Protein AF-A0A967HH12-F1 (afdb_monomer_lite)

pLDDT: mean 92.83, std 6.16, range [66.56, 98.0]

Radius of gyration: 15.1 Å; chains: 1; bounding box: 34×33×33 Å

Structure (mmCIF, N/CA/C/O backbone):
data_AF-A0A967HH12-F1
#
_entry.id   AF-A0A967HH12-F1
#
loop_
_atom_site.group_PDB
_atom_site.id
_atom_site.type_symbol
_atom_site.label_atom_id
_atom_site.label_alt_id
_atom_site.label_comp_id
_atom_site.label_asym_id
_atom_site.label_entity_id
_atom_site.label_seq_id
_atom_site.pdbx_PDB_ins_code
_atom_site.Cartn_x
_atom_site.Cartn_y
_atom_site.Cartn_z
_atom_site.occupancy
_atom_site.B_iso_or_equiv
_atom_site.auth_seq_id
_atom_site.auth_comp_id
_atom_site.auth_asym_id
_atom_site.auth_atom_id
_atom_site.pdbx_PDB_model_num
ATOM 1 N N . ILE A 1 1 ? 10.011 -19.714 -6.156 1.00 66.56 1 ILE A N 1
ATOM 2 C CA . ILE A 1 1 ? 9.877 -18.493 -6.977 1.00 66.56 1 ILE A CA 1
ATOM 3 C C . ILE A 1 1 ? 11.107 -17.656 -6.679 1.00 66.56 1 ILE A C 1
ATOM 5 O O . ILE A 1 1 ? 11.366 -17.415 -5.502 1.00 66.56 1 ILE A O 1
ATOM 9 N N . ASP A 1 2 ? 11.907 -17.321 -7.688 1.00 90.62 2 ASP A N 1
ATOM 10 C CA . ASP A 1 2 ? 13.004 -16.357 -7.509 1.00 90.62 2 ASP A CA 1
ATOM 11 C C . ASP A 1 2 ? 12.430 -14.936 -7.346 1.00 90.62 2 ASP A C 1
ATOM 13 O O . ASP A 1 2 ? 11.345 -14.632 -7.837 1.00 90.62 2 ASP A O 1
ATOM 17 N N . ALA A 1 3 ? 13.155 -14.044 -6.674 1.00 85.12 3 ALA A N 1
ATOM 18 C CA . ALA A 1 3 ? 12.743 -12.654 -6.496 1.00 85.12 3 ALA A CA 1
ATOM 19 C C . ALA A 1 3 ? 12.568 -11.915 -7.836 1.00 85.12 3 ALA A C 1
ATOM 21 O O . ALA A 1 3 ? 11.706 -11.047 -7.948 1.00 85.12 3 ALA A O 1
ATOM 22 N N . GLY A 1 4 ? 13.354 -12.260 -8.863 1.00 89.38 4 GLY A N 1
ATOM 23 C CA . GLY A 1 4 ? 13.174 -11.698 -10.200 1.00 89.38 4 GLY A CA 1
ATOM 24 C C . GLY A 1 4 ? 11.881 -12.160 -10.877 1.00 89.38 4 GLY A C 1
ATOM 25 O O . GLY A 1 4 ? 11.162 -11.345 -11.441 1.00 89.38 4 GLY A O 1
ATOM 26 N N . GLU A 1 5 ? 11.564 -13.450 -10.771 1.00 92.25 5 GLU A N 1
ATOM 27 C CA . GLU A 1 5 ? 10.312 -14.031 -11.279 1.00 92.25 5 GLU A CA 1
ATOM 28 C C . GLU A 1 5 ? 9.086 -13.458 -10.546 1.00 92.25 5 GLU A C 1
ATOM 30 O O . GLU A 1 5 ? 8.054 -13.175 -11.157 1.00 92.25 5 GLU A O 1
ATOM 35 N N . ALA A 1 6 ? 9.209 -13.234 -9.234 1.00 92.94 6 ALA A N 1
ATOM 36 C CA . ALA A 1 6 ? 8.169 -12.591 -8.440 1.00 92.94 6 ALA A CA 1
ATOM 37 C C . ALA A 1 6 ? 7.911 -11.144 -8.891 1.00 92.94 6 ALA A C 1
ATOM 39 O O . ALA A 1 6 ? 6.751 -10.751 -8.997 1.00 92.94 6 ALA A O 1
ATOM 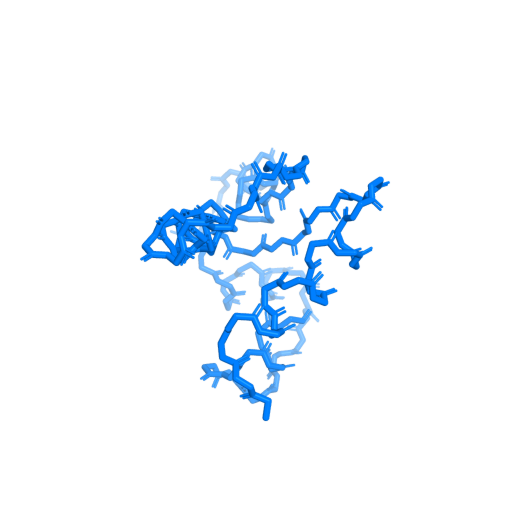40 N N . LEU A 1 7 ? 8.965 -10.376 -9.197 1.00 93.44 7 LEU A N 1
ATOM 41 C CA . LEU A 1 7 ? 8.846 -9.009 -9.713 1.00 93.44 7 LEU A CA 1
ATOM 42 C C . LEU A 1 7 ? 8.146 -8.968 -11.071 1.00 93.44 7 LEU A C 1
ATOM 44 O O . LEU A 1 7 ? 7.219 -8.183 -11.233 1.00 93.44 7 LEU A O 1
ATOM 48 N N . ASP A 1 8 ? 8.517 -9.843 -12.010 1.00 93.31 8 ASP A N 1
ATOM 49 C CA . ASP A 1 8 ? 7.861 -9.888 -13.325 1.00 93.31 8 ASP A CA 1
ATOM 50 C C . ASP A 1 8 ? 6.367 -10.194 -13.190 1.00 93.31 8 ASP A C 1
ATOM 52 O O . ASP A 1 8 ? 5.515 -9.530 -13.786 1.00 93.31 8 ASP A O 1
ATOM 56 N N . ARG A 1 9 ? 6.034 -11.194 -12.363 1.00 94.44 9 ARG A N 1
ATOM 57 C CA . ARG A 1 9 ? 4.644 -11.570 -12.105 1.00 94.44 9 ARG A CA 1
ATOM 58 C C . ARG A 1 9 ? 3.877 -10.440 -11.428 1.00 94.44 9 ARG A C 1
ATOM 60 O O . ARG A 1 9 ? 2.717 -10.218 -11.764 1.00 94.44 9 ARG A O 1
ATOM 67 N N . LEU A 1 10 ? 4.506 -9.732 -10.495 1.00 93.94 10 LEU A N 1
ATOM 68 C CA . LEU A 1 10 ? 3.897 -8.588 -9.831 1.00 93.94 10 LEU A CA 1
ATOM 69 C C . LEU A 1 10 ? 3.652 -7.443 -10.818 1.00 93.94 10 LEU A C 1
ATOM 71 O O . LEU A 1 10 ? 2.542 -6.929 -10.858 1.00 93.94 10 LEU A O 1
ATOM 75 N N . SER A 1 11 ? 4.621 -7.088 -11.663 1.00 93.00 11 SER A N 1
ATOM 76 C CA . SER A 1 11 ? 4.445 -6.043 -12.678 1.00 93.00 11 SER A CA 1
ATOM 77 C C . SER A 1 11 ? 3.268 -6.333 -13.613 1.00 93.00 11 SER A C 1
ATOM 79 O O . SER A 1 11 ? 2.491 -5.428 -13.900 1.00 93.00 11 SER A O 1
ATOM 81 N N . LEU A 1 12 ? 3.072 -7.594 -14.014 1.00 94.12 12 LEU A N 1
ATOM 82 C CA . LEU A 1 12 ? 1.900 -8.001 -14.800 1.00 94.12 12 LEU A CA 1
ATOM 83 C C . LEU A 1 12 ? 0.581 -7.869 -14.028 1.00 94.12 12 LEU A C 1
ATOM 85 O O . LEU A 1 12 ? -0.447 -7.544 -14.615 1.00 94.12 12 LEU A O 1
ATOM 89 N N . LEU A 1 13 ? 0.584 -8.139 -12.721 1.00 94.25 13 LEU A N 1
ATOM 90 C CA . LEU A 1 13 ? -0.607 -7.978 -11.886 1.00 94.25 13 LEU A CA 1
ATOM 91 C C . LEU A 1 13 ? -0.971 -6.506 -11.681 1.00 94.25 13 LEU A C 1
ATOM 93 O O . LEU A 1 13 ? -2.155 -6.195 -11.571 1.00 94.25 13 LEU A O 1
ATOM 97 N N . LEU A 1 14 ? 0.031 -5.630 -11.619 1.00 95.12 14 LEU A N 1
ATOM 98 C CA . LEU A 1 14 ? -0.127 -4.199 -11.370 1.00 95.12 14 LEU A CA 1
ATOM 99 C C . LEU A 1 14 ? -0.525 -3.400 -12.617 1.00 95.12 14 LEU A C 1
ATOM 101 O O . LEU A 1 14 ? -1.072 -2.306 -12.476 1.00 95.12 14 LEU A O 1
ATOM 105 N N . ASP A 1 15 ? -0.276 -3.926 -13.817 1.00 94.38 15 ASP A N 1
ATOM 106 C CA . ASP A 1 15 ? -0.541 -3.215 -15.068 1.00 94.38 15 ASP A CA 1
ATOM 107 C C . ASP A 1 15 ? -2.012 -2.777 -15.192 1.00 94.38 15 ASP A C 1
ATOM 109 O O . ASP A 1 15 ? -2.948 -3.563 -15.014 1.00 94.38 15 ASP A O 1
ATOM 113 N N . GLY A 1 16 ? -2.212 -1.483 -15.456 1.00 95.38 16 GLY A N 1
ATOM 114 C CA . GLY A 1 16 ? -3.534 -0.858 -15.553 1.00 95.38 16 GLY A CA 1
ATOM 115 C C . GLY A 1 16 ? -4.353 -0.815 -14.254 1.00 95.38 16 GLY A C 1
ATOM 116 O O . GLY A 1 16 ? -5.551 -0.530 -14.315 1.00 95.38 16 GLY A O 1
ATOM 117 N N . ARG A 1 17 ? -3.759 -1.096 -13.084 1.00 96.44 17 ARG A N 1
ATOM 118 C CA . ARG A 1 17 ? -4.455 -1.098 -11.783 1.00 96.44 17 ARG A CA 1
ATOM 119 C C . ARG A 1 17 ? -3.943 -0.011 -10.847 1.00 96.44 17 ARG A C 1
ATOM 121 O O . ARG A 1 17 ? -2.832 0.488 -10.983 1.00 96.44 17 ARG A O 1
ATOM 128 N N . VAL A 1 18 ? -4.776 0.325 -9.865 1.00 97.25 18 VAL A N 1
ATOM 129 C CA . VAL A 1 18 ? -4.403 1.185 -8.738 1.00 97.25 18 VAL A CA 1
ATOM 130 C C . VAL A 1 1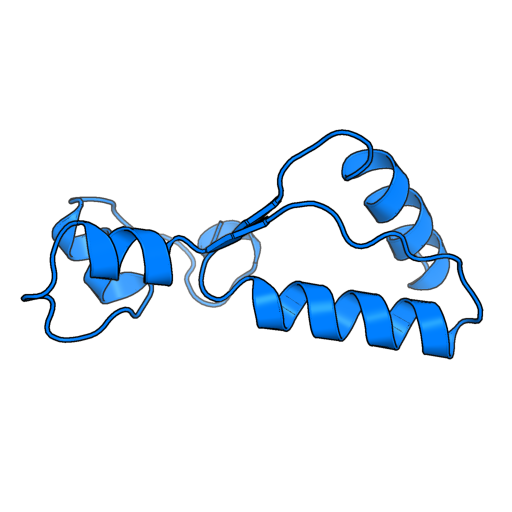8 ? -4.017 0.299 -7.562 1.00 97.25 18 VAL A C 1
ATOM 132 O O . VAL A 1 18 ? -4.772 -0.604 -7.198 1.00 97.25 18 VAL A O 1
ATOM 135 N N . VAL A 1 19 ? -2.861 0.567 -6.961 1.00 97.25 19 VAL A N 1
ATOM 136 C CA . VAL A 1 19 ? -2.441 -0.100 -5.725 1.00 97.25 19 VAL A CA 1
ATOM 137 C C . VAL A 1 19 ? -3.073 0.607 -4.537 1.00 97.25 19 VAL A C 1
ATOM 139 O O . VAL A 1 19 ? -2.956 1.820 -4.397 1.00 97.25 19 VAL A O 1
ATOM 142 N N . ILE A 1 20 ? -3.733 -0.153 -3.672 1.00 96.81 20 ILE A N 1
ATOM 143 C CA . ILE A 1 20 ? -4.276 0.351 -2.412 1.00 96.81 20 ILE A CA 1
ATOM 144 C C . ILE A 1 20 ? -3.451 -0.266 -1.293 1.00 96.81 20 ILE A C 1
ATOM 146 O O . ILE A 1 20 ? -3.249 -1.478 -1.275 1.00 96.81 20 ILE A O 1
ATOM 150 N N . GLY A 1 21 ? -2.971 0.565 -0.375 1.00 95.94 21 GLY A N 1
ATOM 151 C CA . GLY A 1 21 ? -2.227 0.095 0.785 1.00 95.94 21 GLY A CA 1
ATOM 152 C C . GLY A 1 21 ? -2.221 1.119 1.907 1.00 95.94 21 GLY A C 1
ATOM 153 O O . GLY A 1 21 ? -2.718 2.238 1.764 1.00 95.94 21 GLY A O 1
ATOM 154 N N . HIS A 1 22 ? -1.674 0.725 3.045 1.00 95.94 22 HIS A N 1
ATOM 155 C CA . HIS A 1 22 ? -1.513 1.585 4.208 1.00 95.94 22 HIS A CA 1
ATOM 156 C C . HIS A 1 22 ? -0.037 1.955 4.333 1.00 95.94 22 HIS A C 1
ATOM 158 O O . HIS A 1 22 ? 0.785 1.065 4.526 1.00 95.94 22 HIS A O 1
ATOM 164 N N . HIS A 1 23 ? 0.307 3.237 4.165 1.00 95.81 23 HIS A N 1
ATOM 165 C CA . HIS A 1 23 ? 1.699 3.671 3.963 1.00 95.81 23 HIS A CA 1
ATOM 166 C C . HIS A 1 23 ? 2.360 3.085 2.694 1.00 95.81 23 HIS A C 1
ATOM 168 O O . HIS A 1 23 ? 3.568 2.844 2.654 1.00 95.81 23 HIS A O 1
ATOM 174 N N . VAL A 1 24 ? 1.570 2.912 1.626 1.00 96.94 24 VAL A N 1
ATOM 175 C CA . VAL A 1 24 ? 1.920 2.183 0.384 1.00 96.94 24 VAL A CA 1
ATOM 176 C C . VAL A 1 24 ? 3.152 2.723 -0.355 1.00 96.94 24 VAL A C 1
ATOM 178 O O . VAL A 1 24 ? 3.798 2.010 -1.124 1.00 96.94 24 VAL A O 1
ATOM 181 N N . ALA A 1 25 ? 3.514 3.987 -0.125 1.00 96.19 25 ALA A N 1
ATOM 182 C CA . ALA A 1 25 ? 4.705 4.586 -0.722 1.00 96.19 25 ALA A CA 1
ATOM 183 C C . ALA A 1 25 ? 5.996 3.849 -0.318 1.00 96.19 25 ALA A C 1
ATOM 185 O O . ALA A 1 25 ? 6.941 3.785 -1.108 1.00 96.19 25 ALA A O 1
ATOM 186 N N . PHE A 1 26 ? 6.039 3.278 0.892 1.00 95.81 26 PHE A N 1
ATOM 187 C CA . PHE A 1 26 ? 7.179 2.484 1.343 1.00 95.81 26 PHE A CA 1
ATOM 188 C C . PHE A 1 26 ? 7.323 1.198 0.520 1.00 95.81 26 PHE A C 1
ATOM 190 O O . PHE A 1 26 ? 8.409 0.921 0.006 1.00 95.81 26 PHE A O 1
ATOM 197 N N . ASP A 1 27 ? 6.233 0.452 0.331 1.00 95.62 27 ASP A N 1
ATOM 198 C CA . ASP A 1 27 ? 6.227 -0.791 -0.444 1.00 95.62 27 ASP A CA 1
ATOM 199 C C . ASP A 1 27 ? 6.685 -0.558 -1.886 1.00 95.62 27 ASP A C 1
ATOM 201 O O . ASP A 1 27 ? 7.566 -1.261 -2.390 1.00 95.62 27 ASP A O 1
ATOM 205 N N . LEU A 1 28 ? 6.156 0.480 -2.541 1.00 96.81 28 LEU A N 1
ATOM 206 C CA . LEU A 1 28 ? 6.546 0.819 -3.912 1.00 96.81 28 LEU A CA 1
ATOM 207 C C . LEU A 1 28 ? 8.016 1.244 -4.006 1.00 96.81 28 LEU A C 1
ATOM 209 O O . LEU A 1 28 ? 8.705 0.866 -4.957 1.00 96.81 28 LEU A O 1
ATOM 213 N N . ALA A 1 29 ? 8.538 1.956 -3.001 1.00 97.44 29 ALA A N 1
ATOM 214 C CA . ALA A 1 29 ? 9.953 2.307 -2.947 1.00 97.44 29 ALA A CA 1
ATOM 215 C C . ALA A 1 29 ? 10.853 1.064 -2.842 1.00 97.44 29 ALA A C 1
ATOM 217 O O . ALA A 1 29 ? 11.875 0.995 -3.534 1.00 97.44 29 ALA A O 1
ATOM 218 N N . VAL A 1 30 ? 10.466 0.073 -2.030 1.00 96.25 30 VAL A N 1
ATOM 219 C CA . VAL A 1 30 ? 11.175 -1.213 -1.928 1.00 96.25 30 VAL A CA 1
ATOM 220 C C . VAL A 1 30 ? 11.131 -1.957 -3.264 1.00 96.25 30 VAL A C 1
ATOM 222 O O . VAL A 1 30 ? 12.176 -2.387 -3.754 1.00 96.25 30 VAL A O 1
ATOM 225 N N . LEU A 1 31 ? 9.962 -2.059 -3.901 1.00 95.75 31 LEU A N 1
ATOM 226 C CA . LEU A 1 31 ? 9.809 -2.738 -5.193 1.00 95.75 31 LEU A CA 1
ATOM 227 C C . LEU A 1 31 ? 10.634 -2.072 -6.299 1.00 95.75 31 LEU A C 1
ATOM 229 O O . LEU A 1 31 ? 11.358 -2.756 -7.027 1.00 95.75 31 LEU A O 1
ATOM 233 N N . ARG A 1 32 ? 10.602 -0.738 -6.375 1.00 96.69 32 ARG A N 1
ATOM 234 C CA . ARG A 1 32 ? 11.416 0.050 -7.309 1.00 96.69 32 ARG A CA 1
ATOM 235 C C . ARG A 1 32 ? 12.907 -0.197 -7.104 1.00 96.69 32 ARG A C 1
ATOM 237 O O . ARG A 1 32 ? 13.639 -0.398 -8.075 1.00 96.69 32 ARG A O 1
ATOM 244 N N . PHE A 1 33 ? 13.363 -0.192 -5.852 1.00 97.12 33 PHE A N 1
ATOM 245 C CA . PHE A 1 33 ? 14.759 -0.472 -5.523 1.00 97.12 33 PHE A CA 1
ATOM 246 C C . PHE A 1 33 ? 15.163 -1.896 -5.930 1.00 97.12 33 PHE A C 1
ATOM 248 O O . PHE A 1 33 ? 16.211 -2.096 -6.547 1.00 97.12 33 PHE A O 1
ATOM 255 N N . GLU A 1 34 ? 14.323 -2.887 -5.638 1.00 96.12 34 GLU A N 1
ATOM 256 C CA . GLU A 1 34 ? 14.604 -4.292 -5.932 1.00 96.12 34 GLU A CA 1
ATOM 257 C C . GLU A 1 34 ? 14.577 -4.622 -7.431 1.00 96.12 34 GLU A C 1
ATOM 259 O O . GLU A 1 34 ? 15.373 -5.455 -7.889 1.00 96.12 34 GLU A O 1
ATOM 264 N N . ALA A 1 35 ? 13.723 -3.941 -8.200 1.00 95.88 35 ALA A N 1
ATOM 265 C CA . ALA A 1 35 ? 13.722 -3.994 -9.658 1.00 95.88 35 ALA A CA 1
ATOM 266 C C . ALA A 1 35 ? 15.012 -3.396 -10.237 1.00 95.88 35 ALA A C 1
ATOM 268 O O . ALA A 1 35 ? 15.688 -4.051 -11.037 1.00 95.88 35 ALA A O 1
ATOM 269 N N . ALA A 1 36 ? 15.420 -2.214 -9.760 1.00 96.88 36 ALA A N 1
ATOM 270 C CA . ALA A 1 36 ? 16.664 -1.570 -10.182 1.00 96.88 36 ALA A CA 1
ATOM 271 C C . ALA A 1 36 ? 17.898 -2.435 -9.866 1.00 96.88 36 ALA A C 1
ATOM 273 O O . ALA A 1 36 ? 18.745 -2.643 -10.736 1.00 96.88 36 ALA A O 1
ATOM 274 N N . ARG A 1 37 ? 17.965 -3.019 -8.660 1.00 96.62 37 ARG A N 1
ATOM 275 C CA . ARG A 1 37 ? 19.050 -3.922 -8.231 1.00 96.62 37 ARG A CA 1
ATOM 276 C C . ARG A 1 37 ? 19.213 -5.146 -9.139 1.00 96.62 37 ARG A C 1
ATOM 278 O O . ARG A 1 37 ? 20.308 -5.695 -9.230 1.00 96.62 37 ARG A O 1
ATOM 285 N N . ARG A 1 38 ? 18.137 -5.574 -9.804 1.00 95.38 38 ARG A N 1
ATOM 286 C CA . ARG A 1 38 ? 18.109 -6.722 -10.727 1.00 95.38 38 ARG A CA 1
ATOM 287 C C . ARG A 1 38 ? 18.091 -6.330 -12.202 1.00 95.38 38 ARG A C 1
ATOM 289 O O . ARG A 1 38 ? 17.920 -7.213 -13.035 1.00 95.38 38 ARG A O 1
ATOM 2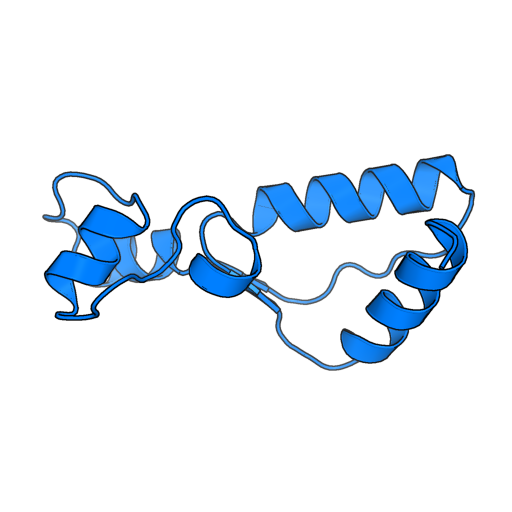96 N N . ALA A 1 39 ? 18.252 -5.045 -12.523 1.00 95.31 39 ALA A N 1
ATOM 297 C CA . ALA A 1 39 ? 18.141 -4.523 -13.885 1.00 95.31 39 ALA A CA 1
ATOM 298 C C . ALA A 1 39 ? 16.825 -4.925 -14.586 1.00 95.31 39 ALA A C 1
ATOM 300 O O . ALA A 1 39 ? 16.806 -5.207 -15.785 1.00 95.31 39 ALA A O 1
ATOM 301 N N . ARG A 1 40 ? 15.719 -4.968 -13.831 1.00 94.12 40 ARG A N 1
ATOM 302 C CA . ARG A 1 40 ? 14.378 -5.258 -14.355 1.00 94.12 40 ARG A CA 1
ATOM 303 C C . ARG A 1 40 ? 13.589 -3.966 -14.578 1.00 94.12 40 ARG A C 1
ATOM 305 O O . ARG A 1 40 ? 13.771 -3.012 -13.818 1.00 94.12 40 ARG A O 1
ATOM 312 N N . PRO A 1 41 ? 12.721 -3.914 -15.604 1.00 93.00 41 PRO A N 1
ATOM 313 C CA . PRO A 1 41 ? 11.874 -2.753 -15.835 1.00 93.00 41 PRO A CA 1
ATOM 314 C C . PRO A 1 41 ? 10.887 -2.574 -14.677 1.00 93.00 41 PRO A C 1
ATOM 316 O O . PRO A 1 41 ? 10.329 -3.541 -14.167 1.00 93.00 41 PRO A O 1
ATOM 319 N N . TRP A 1 42 ? 10.655 -1.323 -14.288 1.00 94.75 42 TRP A N 1
ATOM 320 C CA . TRP A 1 42 ? 9.663 -0.957 -13.284 1.00 94.75 42 TRP A CA 1
ATOM 321 C C . TRP A 1 42 ? 8.864 0.241 -13.782 1.00 94.75 42 TRP A C 1
ATOM 323 O O . TRP A 1 42 ? 9.435 1.290 -14.082 1.00 94.75 42 TRP A O 1
ATOM 333 N N . SER A 1 43 ? 7.549 0.068 -13.876 1.00 94.12 43 SER A N 1
ATOM 334 C CA . SER A 1 43 ? 6.601 1.159 -14.070 1.00 94.12 43 SER A CA 1
ATOM 335 C C . SER A 1 43 ? 5.836 1.305 -12.768 1.00 94.12 43 SER A C 1
ATOM 337 O O . SER A 1 43 ? 5.177 0.366 -12.329 1.00 94.12 43 SER A O 1
ATOM 339 N N . GLU A 1 44 ? 6.004 2.446 -12.110 1.00 94.12 44 GLU A N 1
ATOM 340 C CA . GLU A 1 44 ? 5.363 2.683 -10.825 1.00 94.12 44 GLU A CA 1
ATOM 341 C C . GLU A 1 44 ? 3.857 2.895 -11.044 1.00 94.12 44 GLU A C 1
ATOM 343 O O . GLU A 1 44 ? 3.482 3.811 -11.784 1.00 94.12 44 GLU A O 1
ATOM 348 N N . PRO A 1 45 ? 2.988 2.042 -10.469 1.00 96.12 45 PRO A N 1
ATOM 349 C CA . PRO A 1 45 ? 1.553 2.154 -10.676 1.00 96.12 45 PRO A CA 1
ATOM 350 C C . PRO A 1 45 ? 0.986 3.361 -9.914 1.00 96.12 45 PRO A C 1
ATOM 352 O O . PRO A 1 45 ? 1.550 3.780 -8.898 1.00 96.12 45 PRO A O 1
ATOM 355 N N . PRO A 1 46 ? -0.174 3.894 -10.331 1.00 97.31 46 PRO A N 1
ATOM 356 C CA . PRO A 1 46 ? -0.950 4.785 -9.480 1.00 97.31 46 PRO A CA 1
ATOM 357 C C . PRO A 1 46 ? -1.262 4.105 -8.141 1.00 97.31 46 PRO A C 1
ATOM 359 O O . PRO A 1 46 ? -1.568 2.910 -8.104 1.00 97.31 46 PRO A O 1
ATOM 362 N N . ALA A 1 47 ? -1.231 4.867 -7.049 1.00 97.75 47 ALA A N 1
ATOM 363 C CA . ALA A 1 47 ? -1.473 4.328 -5.718 1.00 97.75 47 ALA A CA 1
ATOM 364 C C . ALA A 1 47 ? -2.347 5.241 -4.856 1.00 97.75 47 ALA A C 1
ATOM 366 O O . ALA A 1 47 ? -2.299 6.467 -4.973 1.00 97.75 47 ALA A O 1
ATOM 367 N N . LEU A 1 48 ? -3.132 4.618 -3.979 1.00 98.00 48 LEU A N 1
ATOM 368 C CA . LEU A 1 48 ? -3.940 5.267 -2.957 1.00 98.00 48 LEU A CA 1
ATOM 369 C C . LEU A 1 48 ? -3.464 4.807 -1.580 1.00 98.00 48 LEU A C 1
ATOM 371 O O . LEU A 1 48 ? -3.511 3.619 -1.257 1.00 98.00 48 LEU A O 1
ATOM 375 N N . ASP A 1 49 ? -3.046 5.771 -0.768 1.00 98.00 49 ASP A N 1
ATOM 376 C CA . ASP A 1 49 ? -2.663 5.529 0.615 1.00 98.00 49 ASP A CA 1
ATOM 377 C C . ASP A 1 49 ? -3.872 5.694 1.540 1.00 98.00 49 ASP A C 1
ATOM 379 O O . ASP A 1 49 ? -4.452 6.780 1.651 1.00 98.00 49 ASP A O 1
ATOM 383 N N . THR A 1 50 ? -4.254 4.610 2.207 1.00 96.88 50 THR A N 1
ATOM 384 C CA . THR A 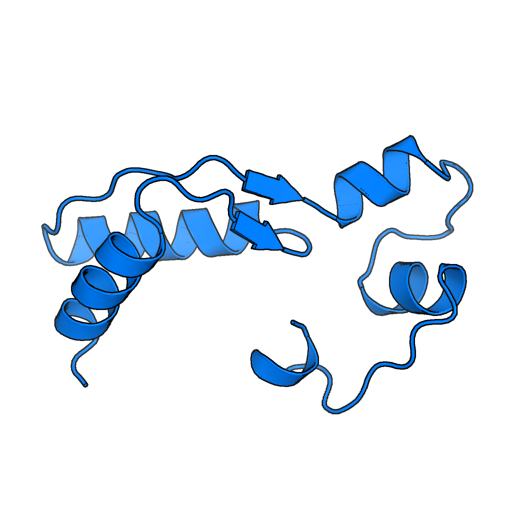1 50 ? -5.393 4.593 3.132 1.00 96.88 50 THR A CA 1
ATOM 385 C C . THR A 1 50 ? -5.150 5.429 4.387 1.00 96.88 50 THR A C 1
ATOM 387 O O . THR A 1 50 ? -6.116 5.954 4.936 1.00 96.88 50 THR A O 1
ATOM 390 N N . ALA A 1 51 ? -3.896 5.632 4.810 1.00 96.56 51 ALA A N 1
ATOM 391 C CA . ALA A 1 51 ? -3.572 6.512 5.932 1.00 96.56 51 ALA A CA 1
ATOM 392 C C . ALA A 1 51 ? -3.823 7.981 5.560 1.00 96.56 51 ALA A C 1
ATOM 394 O O . ALA A 1 51 ? -4.468 8.715 6.307 1.00 96.56 51 ALA A O 1
ATOM 395 N N . HIS A 1 52 ? -3.391 8.403 4.365 1.00 96.94 52 HIS A N 1
ATOM 396 C CA . HIS 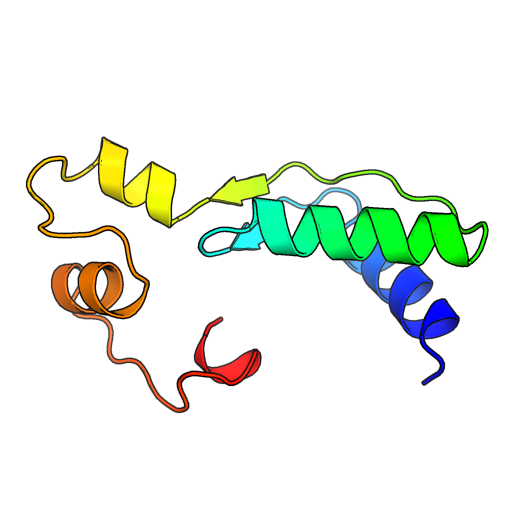A 1 52 ? -3.678 9.751 3.861 1.00 96.94 52 HIS A CA 1
ATOM 397 C C . HIS A 1 52 ? -5.172 9.968 3.611 1.00 96.94 52 HIS A C 1
ATOM 399 O O . HIS A 1 52 ? -5.692 11.044 3.904 1.00 96.94 52 HIS A O 1
ATOM 405 N N . LEU A 1 53 ? -5.870 8.950 3.097 1.00 97.00 53 LEU A N 1
ATOM 406 C CA . LEU A 1 53 ? -7.320 9.011 2.936 1.00 97.00 53 LEU A CA 1
ATOM 407 C C . LEU A 1 53 ? -8.020 9.173 4.293 1.00 97.00 53 LEU A C 1
ATOM 409 O O . LEU A 1 53 ? -8.887 10.033 4.423 1.00 97.00 53 LEU A O 1
ATOM 413 N N . ALA A 1 54 ? -7.621 8.399 5.306 1.00 97.06 54 ALA A N 1
ATOM 414 C CA . ALA A 1 54 ? -8.164 8.519 6.657 1.00 97.06 54 ALA A CA 1
ATOM 415 C C . ALA A 1 54 ? -7.903 9.912 7.249 1.00 97.06 54 ALA A C 1
ATOM 417 O O . ALA A 1 54 ? -8.831 10.531 7.755 1.00 97.06 54 ALA A O 1
ATOM 418 N N . ALA A 1 55 ? -6.690 10.452 7.091 1.00 96.62 55 ALA A N 1
ATOM 419 C CA . ALA A 1 55 ? -6.340 11.797 7.552 1.00 96.62 55 ALA A CA 1
ATOM 420 C C . ALA A 1 55 ? -7.211 12.897 6.929 1.00 96.62 55 ALA A C 1
ATOM 422 O O . ALA A 1 55 ? -7.532 13.889 7.580 1.00 96.62 55 ALA A O 1
ATOM 423 N N . ALA A 1 56 ? -7.579 12.730 5.656 1.00 96.94 56 ALA A N 1
ATOM 424 C CA . ALA A 1 56 ? -8.441 13.669 4.949 1.00 96.94 56 ALA A CA 1
ATOM 425 C C . ALA A 1 56 ? -9.911 13.569 5.389 1.00 96.94 56 ALA A C 1
ATOM 427 O O . ALA A 1 56 ? -10.619 14.576 5.367 1.00 96.94 56 ALA A O 1
ATOM 428 N N . LEU A 1 57 ? -10.374 12.371 5.759 1.00 96.69 57 LEU A N 1
ATOM 429 C CA . LEU A 1 57 ? -11.763 12.115 6.149 1.00 96.69 57 LEU A CA 1
ATOM 430 C C . LEU A 1 57 ? -12.032 12.397 7.631 1.00 96.69 57 LEU A C 1
ATOM 432 O O . LEU A 1 57 ? -13.098 12.913 7.954 1.00 96.69 57 LEU A O 1
ATOM 436 N N . GLU A 1 58 ? -11.084 12.081 8.512 1.00 96.00 58 GLU A N 1
ATOM 437 C CA . GLU A 1 58 ? -11.181 12.308 9.955 1.00 96.00 58 GLU A CA 1
ATOM 438 C C . GLU A 1 58 ? -9.865 12.888 10.504 1.00 96.00 58 GLU A C 1
ATOM 440 O O . GLU A 1 58 ? -9.001 12.158 11.002 1.00 96.00 58 GLU A O 1
ATOM 445 N N . PRO A 1 59 ? -9.692 14.222 10.440 1.00 93.25 59 PRO A N 1
ATOM 446 C CA . PRO A 1 59 ? -8.496 14.892 10.949 1.00 93.25 59 PRO A CA 1
ATOM 447 C C . PRO A 1 59 ? -8.303 14.763 12.468 1.00 93.25 59 PRO A C 1
ATOM 449 O O . PRO A 1 59 ? -7.223 15.077 12.966 1.00 93.25 59 PRO A O 1
ATOM 452 N N . GLY A 1 60 ? -9.341 14.359 13.213 1.00 95.19 60 GLY A N 1
ATOM 453 C CA . GLY A 1 60 ? -9.308 14.188 14.664 1.00 95.19 60 GLY A CA 1
ATOM 454 C C . GLY A 1 60 ? -8.761 12.842 15.144 1.00 95.19 60 GLY A C 1
ATOM 455 O O . GLY A 1 60 ? -8.722 12.619 16.357 1.00 95.19 60 GLY A O 1
ATOM 456 N N . LEU A 1 61 ? -8.354 11.941 14.240 1.00 94.06 61 LEU A N 1
ATOM 457 C CA . LEU A 1 61 ? -7.762 10.662 14.631 1.00 94.06 61 LEU A CA 1
ATOM 458 C C . LEU A 1 61 ? -6.476 10.871 15.456 1.00 94.06 61 LEU A C 1
ATOM 460 O O . LEU A 1 61 ? -5.642 11.703 15.093 1.00 94.06 61 LEU A O 1
ATOM 464 N N . PRO A 1 62 ? -6.285 10.111 16.553 1.00 91.94 62 PRO A N 1
ATOM 465 C CA . PRO A 1 62 ? -5.117 10.263 17.424 1.00 91.94 62 PRO A CA 1
ATOM 466 C C . PRO A 1 62 ? -3.805 9.891 16.720 1.00 91.94 62 PRO A C 1
ATOM 468 O O . PRO A 1 62 ? -2.757 10.464 17.014 1.00 91.94 62 PRO A O 1
ATOM 471 N N . ASP A 1 63 ? -3.874 8.945 15.786 1.00 95.38 63 ASP A N 1
ATOM 472 C CA . ASP A 1 63 ? -2.812 8.556 14.872 1.00 95.38 63 ASP A CA 1
ATOM 473 C C . ASP A 1 63 ? -3.423 7.891 13.626 1.00 95.38 63 ASP A C 1
ATOM 475 O O . ASP A 1 63 ? -4.609 7.555 13.595 1.00 95.38 63 ASP A O 1
ATOM 479 N N . LEU A 1 64 ? -2.603 7.712 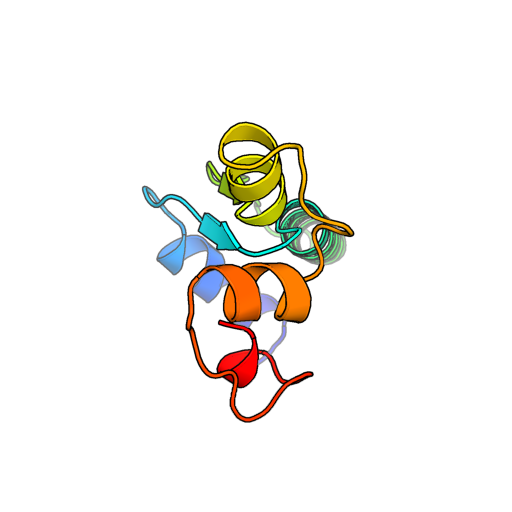12.591 1.00 96.06 64 LEU A N 1
ATOM 480 C CA . LEU A 1 64 ? -3.011 7.136 11.309 1.00 96.06 64 LEU A CA 1
ATOM 481 C C . LEU A 1 64 ? -2.492 5.712 11.119 1.00 96.06 64 LEU A C 1
ATOM 483 O O . LEU A 1 64 ? -2.379 5.266 9.986 1.00 96.06 64 LEU A O 1
ATOM 487 N N . GLY A 1 65 ? -2.131 5.009 12.193 1.00 94.38 65 GLY A N 1
ATOM 488 C CA . GLY A 1 65 ? -1.717 3.617 12.119 1.00 94.38 65 GLY A CA 1
ATOM 489 C C . GLY A 1 65 ? -2.877 2.697 11.742 1.00 94.38 65 GLY A C 1
ATOM 490 O O . GLY A 1 65 ? -4.041 2.979 12.026 1.00 94.38 65 GLY A O 1
ATOM 491 N N . LEU A 1 66 ? -2.545 1.555 11.135 1.00 93.00 66 LEU A N 1
ATOM 492 C CA . LEU A 1 66 ? -3.524 0.605 10.603 1.00 93.00 66 LEU A CA 1
ATOM 493 C C . LEU A 1 66 ? -4.570 0.184 11.644 1.00 93.00 66 LEU A C 1
ATOM 495 O O . LEU A 1 66 ? -5.754 0.140 11.336 1.00 93.00 66 LEU A O 1
ATOM 499 N N . GLU A 1 67 ? -4.151 -0.078 12.886 1.00 92.06 67 GLU A N 1
ATOM 500 C CA . GLU A 1 67 ? -5.065 -0.438 13.979 1.00 92.06 67 GLU A CA 1
ATOM 501 C C . GLU A 1 67 ? -6.000 0.703 14.367 1.00 92.06 67 GLU A C 1
ATOM 503 O O . GLU A 1 67 ? -7.195 0.472 14.545 1.00 92.06 67 GLU A O 1
ATOM 508 N N . SER A 1 68 ? -5.478 1.922 14.486 1.00 93.88 68 SER A N 1
ATOM 509 C CA . SER A 1 68 ? -6.268 3.095 14.861 1.00 93.88 68 SER A CA 1
ATOM 510 C C . SER A 1 68 ? -7.311 3.407 13.792 1.00 93.88 68 SER A C 1
ATOM 512 O O . SER A 1 68 ? -8.487 3.594 14.111 1.00 93.88 68 SER A O 1
ATOM 514 N N . VAL A 1 69 ? -6.915 3.349 12.517 1.00 95.44 69 VAL A N 1
ATOM 515 C CA . VAL A 1 69 ? -7.827 3.530 11.380 1.00 95.44 69 VAL A CA 1
ATOM 516 C C . VAL A 1 69 ? -8.851 2.392 11.295 1.00 95.44 69 VAL A C 1
ATOM 518 O O . VAL A 1 69 ? -10.040 2.659 11.135 1.00 95.44 69 VAL A O 1
ATOM 521 N N . ALA A 1 70 ? -8.442 1.129 11.443 1.00 93.94 70 ALA A N 1
ATOM 522 C CA . ALA A 1 70 ? -9.364 -0.009 11.397 1.00 93.94 70 ALA A CA 1
ATOM 523 C C . ALA A 1 70 ? -10.373 0.016 12.553 1.00 93.94 70 ALA A C 1
ATOM 525 O O . ALA A 1 70 ? -11.563 -0.194 12.331 1.00 93.94 70 ALA A O 1
ATOM 526 N N . SER A 1 71 ? -9.916 0.337 13.766 1.00 93.62 71 SER A N 1
ATOM 527 C CA . SER A 1 71 ? -10.767 0.501 14.948 1.00 93.62 71 SER A CA 1
ATOM 528 C C . SER A 1 71 ? -11.809 1.600 14.737 1.00 93.62 71 SER A C 1
ATOM 530 O O . SER A 1 71 ? -12.997 1.374 14.969 1.00 93.62 71 SER A O 1
ATOM 532 N N . TRP A 1 72 ? -11.392 2.756 14.208 1.00 94.19 72 TRP A N 1
ATOM 533 C CA . TRP A 1 72 ? -12.301 3.849 13.849 1.00 94.19 72 TRP A CA 1
ATOM 534 C C . TRP A 1 72 ? -13.359 3.423 12.821 1.00 94.19 72 TRP A C 1
ATOM 536 O O . TRP A 1 72 ? -14.532 3.766 12.966 1.00 94.19 72 TRP A O 1
ATOM 546 N N . LEU A 1 73 ? -12.972 2.620 11.828 1.00 94.06 73 LEU A N 1
ATOM 547 C CA . LEU A 1 73 ? -13.881 2.084 10.810 1.00 94.06 73 LEU A CA 1
ATOM 548 C C . LEU A 1 73 ? -14.713 0.877 11.285 1.00 94.06 73 LEU A C 1
ATOM 550 O O . LEU A 1 73 ? -15.538 0.375 10.521 1.00 94.06 73 LEU A O 1
ATOM 554 N N . GLY A 1 74 ? -14.512 0.383 12.511 1.00 94.56 74 GLY A N 1
ATOM 555 C CA . GLY A 1 74 ? -15.173 -0.826 13.015 1.00 94.56 74 GLY A CA 1
ATOM 556 C C . GLY A 1 74 ? -14.719 -2.122 12.327 1.00 94.56 74 GLY A C 1
ATOM 557 O O . GLY A 1 74 ? -15.447 -3.116 12.337 1.00 94.56 74 GLY A O 1
ATOM 558 N N . VAL A 1 75 ? -13.530 -2.125 11.721 1.00 92.81 75 VAL A N 1
ATOM 559 C CA . VAL A 1 75 ? -12.929 -3.277 11.037 1.00 92.81 75 VAL A CA 1
ATOM 560 C C . VAL A 1 75 ? -12.079 -4.075 12.024 1.00 92.81 75 VAL A C 1
ATOM 562 O O . VAL A 1 75 ? -11.184 -3.545 12.678 1.00 92.81 75 VAL A O 1
ATOM 565 N N . SER A 1 76 ? -12.347 -5.377 12.126 1.00 89.75 76 SER A N 1
ATOM 566 C CA . SER A 1 76 ? -11.533 -6.289 12.935 1.00 89.75 76 SER A CA 1
ATOM 567 C C . SER A 1 76 ? -10.296 -6.734 12.158 1.00 89.75 76 SER A C 1
ATOM 569 O O . SER A 1 76 ? -10.428 -7.267 11.059 1.00 89.75 76 SER A O 1
ATOM 571 N N . ILE A 1 77 ? -9.109 -6.572 12.744 1.00 86.50 77 ILE A N 1
ATOM 572 C CA . ILE A 1 77 ? -7.849 -7.075 12.180 1.00 86.50 77 ILE A CA 1
ATOM 573 C C . ILE A 1 77 ? -7.561 -8.467 12.751 1.00 86.50 77 ILE A C 1
ATOM 575 O O . ILE A 1 77 ? -7.623 -8.676 13.964 1.00 86.50 77 ILE A O 1
ATOM 579 N N . ALA A 1 78 ? -7.195 -9.412 11.885 1.00 85.75 78 ALA A N 1
ATOM 580 C CA . ALA A 1 78 ? -6.722 -10.737 12.273 1.00 85.75 78 ALA A CA 1
ATOM 581 C C . ALA A 1 78 ? -5.359 -11.020 11.625 1.00 85.75 78 ALA A C 1
ATOM 583 O O . ALA A 1 78 ? -5.176 -10.785 10.438 1.00 85.75 78 ALA A O 1
ATOM 584 N N . GLY A 1 79 ? -4.401 -11.555 12.391 1.00 81.19 79 GLY A N 1
ATOM 585 C CA . GLY A 1 79 ? -3.086 -11.927 11.847 1.00 81.19 79 GLY A CA 1
ATOM 586 C C . GLY A 1 79 ? -2.154 -10.747 11.539 1.00 81.19 79 GLY A C 1
ATOM 587 O O . GLY A 1 79 ? -1.366 -10.836 10.598 1.00 81.19 79 GLY A O 1
ATOM 588 N N . ARG A 1 80 ? -2.234 -9.662 12.325 1.00 80.94 80 ARG A N 1
ATOM 589 C CA . ARG A 1 80 ? -1.392 -8.461 12.186 1.00 80.94 80 ARG A CA 1
ATOM 590 C C . ARG A 1 80 ? 0.100 -8.796 12.092 1.00 80.94 80 ARG A C 1
ATOM 592 O O . ARG A 1 80 ? 0.565 -9.729 12.755 1.00 80.94 80 ARG A O 1
ATOM 599 N N . HIS A 1 81 ? 0.842 -7.968 11.356 1.00 84.94 81 HIS A N 1
ATOM 600 C CA . HIS A 1 81 ? 2.273 -8.132 11.066 1.00 84.94 81 HIS A CA 1
ATOM 601 C C . HIS A 1 81 ? 2.555 -9.284 10.097 1.00 84.94 81 HIS A C 1
ATOM 603 O O . HIS A 1 81 ? 3.674 -9.799 10.018 1.00 84.94 81 HIS A O 1
ATOM 609 N N . THR A 1 82 ? 1.533 -9.693 9.351 1.00 86.38 82 THR A N 1
ATOM 610 C CA . THR A 1 82 ? 1.677 -10.563 8.192 1.00 86.38 82 THR A CA 1
ATOM 611 C C . THR A 1 82 ? 1.087 -9.839 6.999 1.00 86.38 82 THR A C 1
ATOM 613 O O . THR A 1 82 ? 0.040 -9.212 7.118 1.00 86.38 82 THR A O 1
ATOM 616 N N . ALA A 1 83 ? 1.712 -9.975 5.829 1.00 77.25 83 ALA A N 1
ATOM 617 C CA . ALA A 1 83 ? 1.227 -9.296 4.630 1.00 77.25 83 ALA A CA 1
ATOM 618 C C . ALA A 1 83 ? -0.253 -9.614 4.343 1.00 77.25 83 ALA A C 1
ATOM 620 O O . ALA A 1 83 ? -0.992 -8.737 3.927 1.00 77.25 83 ALA A O 1
ATOM 621 N N . SER A 1 84 ? -0.694 -10.849 4.617 1.00 76.88 84 SER A N 1
ATOM 622 C CA . SER A 1 84 ? -2.090 -11.267 4.433 1.00 76.88 84 SER A CA 1
ATOM 623 C C . SER A 1 84 ? -3.046 -10.787 5.525 1.00 76.88 84 SER A C 1
ATOM 625 O O . SER A 1 84 ? -4.241 -10.759 5.270 1.00 76.88 84 SER A O 1
ATOM 627 N N . GLY A 1 85 ? -2.566 -10.521 6.740 1.00 71.25 85 GLY A N 1
ATOM 628 C CA . GLY A 1 85 ? -3.399 -9.996 7.824 1.00 71.25 85 GLY A CA 1
ATOM 629 C C . GLY A 1 85 ? -3.483 -8.471 7.828 1.00 71.25 85 GLY A C 1
ATOM 630 O O . GLY A 1 85 ? -4.411 -7.915 8.406 1.00 71.25 85 GLY A O 1
ATOM 631 N N . ASP A 1 86 ? -2.524 -7.809 7.177 1.00 78.50 86 ASP A N 1
ATOM 632 C CA . ASP A 1 86 ? -2.471 -6.354 7.033 1.00 78.50 86 ASP A CA 1
ATOM 633 C C . ASP A 1 86 ? -3.133 -5.852 5.722 1.00 78.50 86 ASP A C 1
ATOM 635 O O . ASP A 1 86 ? -3.250 -4.639 5.543 1.00 78.50 86 ASP A O 1
ATOM 639 N N . SER A 1 87 ? -3.552 -6.751 4.812 1.00 76.38 87 SER A N 1
ATOM 640 C CA . SER A 1 87 ? -4.245 -6.431 3.541 1.00 76.38 87 SER A CA 1
ATOM 641 C C . SER A 1 87 ? -5.747 -6.690 3.587 1.00 76.38 87 SER A C 1
ATOM 643 O O . SER A 1 87 ? -6.466 -5.918 2.912 1.00 76.38 87 SER A O 1
#

Secondary structure (DSSP, 8-state):
--HHHHHHHHHHHHTT--EEESSHHHHHHHHHHHHHHTT----PPPEEEHHHHHHHH-TT-S---HHHHHHHTTPPP-STTSTTT--

Foldseek 3Di:
DDPVVVLVVVQVVQPPDEAEAAVCVVVLVVSVVSCVVVVHDDDRHHYDHVLVVLCVVCVPQPHSDQVSSCVVVVHDFDPPPDPVRRD

Sequence (87 aa):
IDAGEALDRLSLLLDGRVVIGHHVAFDLAVLRFEAARRARPWSEPPALDTAHLAAALEPGLPDLGLESVASWLGVSIAGRHTASGDS